Protein AF-A0A7J4KYV1-F1 (afdb_monomer_lite)

Sequence (49 aa):
MPEGRCMKCKKQVEIKNPQETSIKDGAIKAVKGVCPKCGTKVFRILGKK

Secondary structure (DSSP, 8-state):
--EEE-TTT-SEEE-EEEEEEEETTTTEEEEEEE-TTT--EEEEEEEE-

Foldseek 3Di:
DDWFQDPVVNDIADFDPWDWDADDVNQWIKTWGAGPPPRDITMGTPGGD

Structure (mmCIF, N/CA/C/O backbone):
data_AF-A0A7J4KYV1-F1
#
_entry.id   AF-A0A7J4KYV1-F1
#
loop_
_atom_site.group_PDB
_atom_site.id
_atom_site.type_symbol
_atom_site.label_atom_id
_atom_site.label_alt_id
_atom_site.label_comp_id
_atom_site.label_asym_id
_atom_site.label_entity_id
_atom_site.label_seq_id
_atom_site.pdbx_PDB_ins_code
_atom_site.Cartn_x
_atom_site.Cartn_y
_atom_site.Cartn_z
_atom_site.occupancy
_atom_site.B_iso_or_equiv
_atom_site.auth_seq_id
_atom_site.auth_comp_id
_atom_site.auth_asym_id
_atom_site.auth_atom_id
_atom_site.pdbx_PDB_model_num
ATOM 1 N N . MET A 1 1 ? 2.939 -12.259 2.768 1.00 62.62 1 MET A N 1
ATOM 2 C CA . MET A 1 1 ? 1.895 -11.518 2.022 1.00 62.62 1 MET A CA 1
ATOM 3 C C . MET A 1 1 ? 2.477 -10.171 1.599 1.00 62.62 1 MET A C 1
ATOM 5 O O . MET A 1 1 ? 3.413 -9.729 2.256 1.00 62.62 1 MET A O 1
ATOM 9 N N . PRO A 1 2 ? 2.035 -9.527 0.506 1.00 75.50 2 PRO A N 1
ATOM 10 C CA . PRO A 1 2 ? 2.618 -8.255 0.088 1.00 75.50 2 PRO A CA 1
ATOM 11 C C . PRO A 1 2 ? 2.344 -7.173 1.137 1.00 75.50 2 PRO A C 1
ATOM 13 O O . PRO A 1 2 ? 1.203 -6.800 1.398 1.00 75.50 2 PRO A O 1
ATOM 16 N N . GLU A 1 3 ? 3.403 -6.669 1.757 1.00 81.75 3 GLU A N 1
ATOM 17 C CA . GLU A 1 3 ? 3.318 -5.570 2.715 1.00 81.75 3 GLU A CA 1
ATOM 18 C C . GLU A 1 3 ? 3.291 -4.238 1.968 1.00 81.75 3 GLU A C 1
ATOM 20 O O . GLU A 1 3 ? 4.022 -4.047 1.004 1.00 81.75 3 GLU A O 1
ATOM 25 N N . GLY A 1 4 ? 2.465 -3.294 2.387 1.00 84.50 4 GLY A N 1
ATOM 26 C CA . GLY A 1 4 ? 2.358 -1.969 1.792 1.00 84.50 4 GLY A CA 1
ATOM 27 C C . GLY A 1 4 ? 2.504 -0.902 2.859 1.00 84.50 4 GLY A C 1
ATOM 28 O O . GLY A 1 4 ? 2.174 -1.111 4.025 1.00 84.50 4 GLY A O 1
ATOM 29 N N . ARG A 1 5 ? 2.970 0.284 2.475 1.00 84.12 5 ARG A N 1
ATOM 30 C CA . ARG A 1 5 ? 2.916 1.432 3.376 1.00 84.12 5 ARG A CA 1
ATOM 31 C C . ARG A 1 5 ? 1.586 2.140 3.189 1.00 84.12 5 ARG A C 1
ATOM 33 O O . ARG A 1 5 ? 1.319 2.707 2.134 1.00 84.12 5 ARG A O 1
ATOM 40 N N . CYS A 1 6 ? 0.750 2.134 4.219 1.00 86.56 6 CYS A N 1
ATOM 41 C CA . CYS A 1 6 ? -0.468 2.927 4.193 1.00 86.56 6 CYS A CA 1
ATOM 42 C C . CYS A 1 6 ? -0.111 4.390 4.461 1.00 86.56 6 CYS A C 1
ATOM 44 O O . CYS A 1 6 ? 0.340 4.716 5.557 1.00 86.56 6 CYS A O 1
ATOM 46 N N . MET A 1 7 ? -0.333 5.280 3.490 1.00 84.31 7 MET A N 1
ATOM 47 C CA . MET A 1 7 ? -0.084 6.718 3.666 1.00 84.31 7 MET A CA 1
ATOM 48 C C . MET A 1 7 ? -0.953 7.340 4.765 1.00 84.31 7 MET A C 1
ATOM 50 O O . MET A 1 7 ? -0.495 8.236 5.467 1.00 84.31 7 MET A O 1
ATOM 54 N N . LYS A 1 8 ? -2.168 6.821 4.980 1.00 85.12 8 LYS A N 1
ATOM 55 C CA . LYS A 1 8 ? -3.076 7.314 6.024 1.00 85.12 8 LYS A CA 1
ATOM 56 C C . LYS A 1 8 ? -2.627 6.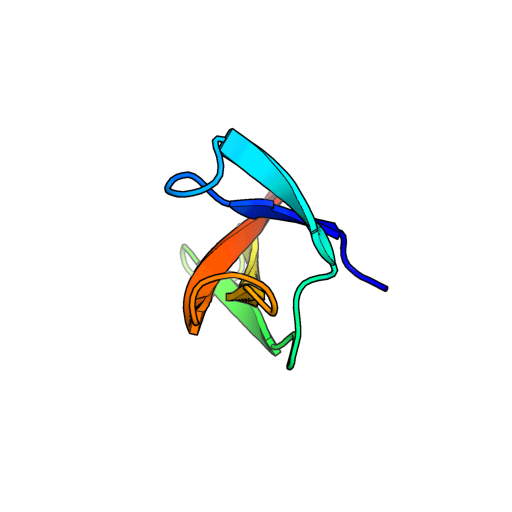896 7.426 1.00 85.12 8 LYS A C 1
ATOM 58 O O . LYS A 1 8 ? -2.626 7.703 8.343 1.00 85.12 8 LYS A O 1
ATOM 63 N N . CYS A 1 9 ? -2.197 5.644 7.586 1.00 86.31 9 CYS A N 1
ATOM 64 C CA . CYS A 1 9 ? -1.693 5.136 8.866 1.00 86.31 9 CYS A CA 1
ATOM 65 C C . CYS A 1 9 ? -0.203 5.440 9.090 1.00 86.31 9 CYS A C 1
ATOM 67 O O . CYS A 1 9 ? 0.299 5.181 10.179 1.00 86.31 9 CYS A O 1
ATOM 69 N N . LYS A 1 10 ? 0.512 5.901 8.052 1.00 85.81 10 LYS A N 1
ATOM 70 C CA . LYS A 1 10 ? 1.972 6.103 7.976 1.00 85.81 10 LYS A CA 1
ATOM 71 C C . LYS A 1 10 ? 2.824 4.904 8.421 1.00 85.81 10 LYS A C 1
ATOM 73 O O . LYS A 1 10 ? 4.027 5.055 8.631 1.00 85.81 10 LYS A O 1
ATOM 78 N N . LYS A 1 11 ? 2.224 3.716 8.496 1.00 87.06 11 LYS A N 1
ATOM 79 C CA . LYS A 1 11 ? 2.816 2.456 8.965 1.00 87.06 11 LYS A CA 1
ATOM 80 C C . LYS A 1 11 ? 2.849 1.430 7.834 1.00 87.06 11 LYS A C 1
ATOM 82 O O . LYS A 1 11 ? 2.050 1.513 6.895 1.00 87.06 11 LYS A O 1
ATOM 87 N N . GLN A 1 12 ? 3.753 0.461 7.948 1.00 85.19 12 GLN A N 1
ATOM 88 C CA . GLN A 1 12 ? 3.661 -0.771 7.173 1.00 85.19 12 GLN A CA 1
ATOM 89 C C . GLN A 1 12 ? 2.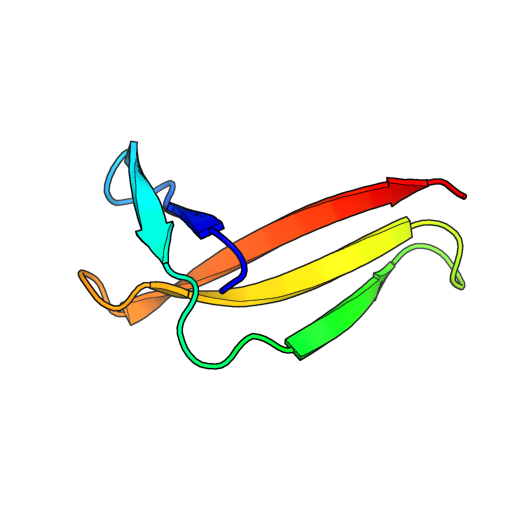443 -1.563 7.640 1.00 85.19 12 GLN A C 1
ATOM 91 O O . GLN A 1 12 ? 2.178 -1.694 8.835 1.00 85.19 12 GLN A O 1
ATOM 96 N N . VAL A 1 13 ? 1.663 -2.014 6.672 1.00 88.44 13 VAL A N 1
ATOM 97 C CA . VAL A 1 13 ? 0.482 -2.840 6.866 1.00 88.44 13 VAL A CA 1
ATOM 98 C C . VAL A 1 13 ? 0.491 -3.932 5.814 1.00 88.44 13 VAL A C 1
ATOM 100 O O . VAL A 1 13 ? 0.971 -3.737 4.699 1.00 88.44 13 VAL A O 1
ATOM 103 N N . GLU A 1 14 ? -0.074 -5.076 6.151 1.00 88.19 14 GLU A N 1
ATOM 104 C CA . GLU A 1 14 ? -0.282 -6.135 5.177 1.00 88.19 14 GLU A CA 1
ATOM 105 C C . GLU A 1 14 ? -1.378 -5.718 4.188 1.00 88.19 14 GLU A C 1
ATOM 107 O O . GLU A 1 14 ? -2.435 -5.227 4.595 1.00 88.19 14 GLU A O 1
ATOM 112 N N . ILE A 1 15 ? -1.123 -5.835 2.883 1.00 88.25 15 ILE A N 1
ATOM 113 C CA . ILE A 1 15 ? -2.109 -5.470 1.864 1.00 88.25 15 ILE A CA 1
ATOM 114 C C . ILE A 1 15 ? -3.166 -6.573 1.811 1.00 88.25 15 ILE A C 1
ATOM 116 O O . ILE A 1 15 ? -2.884 -7.701 1.413 1.00 88.25 15 ILE A O 1
ATOM 120 N N . LYS A 1 16 ? -4.405 -6.228 2.166 1.00 88.69 16 LYS A N 1
ATOM 121 C CA . LYS A 1 16 ? -5.561 -7.118 2.050 1.00 88.69 16 LYS A CA 1
ATOM 122 C C . LYS A 1 16 ? -6.090 -7.087 0.616 1.00 88.69 16 LYS A C 1
ATOM 124 O O . LYS A 1 16 ? -6.205 -6.010 0.033 1.00 88.69 16 LYS A O 1
ATOM 129 N N . ASN A 1 17 ? -6.441 -8.248 0.064 1.00 88.75 17 ASN A N 1
ATOM 130 C CA . ASN A 1 17 ? -6.847 -8.411 -1.340 1.00 88.75 17 ASN A CA 1
ATOM 131 C C . ASN A 1 17 ? -5.815 -7.839 -2.335 1.00 88.75 17 ASN A C 1
ATOM 133 O O . ASN A 1 17 ? -6.143 -6.920 -3.094 1.00 88.75 17 ASN A O 1
ATOM 137 N N . PRO A 1 18 ? -4.559 -8.323 -2.310 1.00 87.62 18 PRO A N 1
ATOM 138 C CA . PRO A 1 18 ? -3.558 -7.875 -3.260 1.00 87.62 18 PRO A CA 1
ATOM 139 C C . PRO A 1 18 ? -3.935 -8.311 -4.677 1.00 87.62 18 PRO A C 1
ATOM 141 O O . PRO A 1 18 ? -4.221 -9.475 -4.933 1.00 87.62 18 PRO A O 1
ATOM 144 N N . GLN A 1 19 ? -3.920 -7.360 -5.599 1.00 87.56 19 GLN A N 1
ATOM 145 C CA . GLN A 1 19 ? -4.085 -7.570 -7.025 1.00 87.56 19 GLN A CA 1
ATOM 146 C C . GLN A 1 19 ? -2.861 -7.009 -7.732 1.00 87.56 19 GLN A C 1
ATOM 148 O O . GLN A 1 19 ? -2.479 -5.855 -7.528 1.00 87.56 19 GLN A O 1
ATOM 153 N N . GLU A 1 20 ? -2.255 -7.815 -8.583 1.00 86.69 20 GLU A N 1
ATOM 154 C CA . GLU A 1 20 ? -1.156 -7.376 -9.428 1.00 86.69 20 GLU A CA 1
ATOM 155 C C . GLU A 1 20 ? -1.705 -6.544 -10.592 1.00 86.69 20 GLU A C 1
ATOM 157 O O . GLU A 1 20 ? -2.738 -6.853 -11.184 1.00 86.69 20 GLU A O 1
ATOM 162 N N . THR A 1 21 ? -1.041 -5.436 -10.890 1.00 85.81 21 THR A N 1
ATOM 163 C CA . THR A 1 21 ? -1.367 -4.551 -12.003 1.00 85.81 21 THR A CA 1
ATOM 164 C C . THR A 1 21 ? -0.078 -4.027 -12.605 1.00 85.81 21 THR A C 1
ATOM 166 O O . THR A 1 21 ? 0.845 -3.641 -11.889 1.00 85.81 21 THR A O 1
ATOM 169 N N . SER A 1 22 ? -0.014 -3.979 -13.927 1.00 86.69 22 SER A N 1
ATOM 170 C CA . SER A 1 22 ? 1.114 -3.375 -14.627 1.00 86.69 22 SER A CA 1
ATOM 171 C C . SER A 1 22 ? 0.768 -1.945 -15.027 1.00 86.69 22 SER A C 1
ATOM 173 O O . SER A 1 22 ? -0.358 -1.660 -15.427 1.00 86.69 22 SER A O 1
ATOM 175 N N . ILE A 1 23 ? 1.727 -1.036 -14.894 1.00 82.06 23 ILE A N 1
ATOM 176 C CA . ILE A 1 23 ? 1.608 0.386 -15.225 1.00 82.06 23 ILE A CA 1
ATOM 177 C C . ILE A 1 23 ? 2.711 0.723 -16.239 1.00 82.06 23 ILE A C 1
ATOM 179 O O . ILE A 1 23 ? 3.779 0.114 -16.195 1.00 82.06 23 ILE A O 1
ATOM 183 N N . LYS A 1 24 ? 2.467 1.680 -17.146 1.00 74.19 24 LYS A N 1
ATOM 184 C CA . LYS A 1 24 ? 3.316 1.965 -18.324 1.00 74.19 24 LYS A CA 1
ATOM 185 C C . LYS A 1 24 ? 3.527 0.730 -19.210 1.00 74.19 24 LYS A C 1
ATOM 187 O O . LYS A 1 24 ? 4.626 0.196 -19.234 1.00 74.19 24 LYS A O 1
ATOM 192 N N . ASP A 1 25 ? 2.479 0.287 -19.905 1.00 78.44 25 ASP A N 1
ATOM 193 C CA . ASP A 1 25 ? 2.575 -0.755 -20.946 1.00 78.44 25 ASP A CA 1
ATOM 194 C C . ASP A 1 25 ? 3.389 -1.993 -20.508 1.00 78.44 25 ASP A C 1
ATOM 196 O O . ASP A 1 25 ? 4.347 -2.419 -21.142 1.00 78.44 25 ASP A O 1
ATOM 200 N N . GLY A 1 26 ? 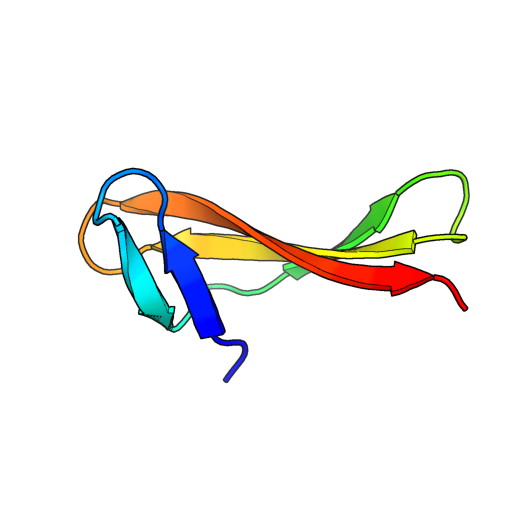3.106 -2.509 -19.306 1.00 76.19 26 GLY A N 1
ATOM 201 C CA . GLY A 1 26 ? 3.833 -3.665 -18.766 1.00 76.19 26 GLY A CA 1
ATOM 202 C C . GLY A 1 26 ? 5.202 -3.378 -18.131 1.00 76.19 26 GLY A C 1
ATOM 203 O O . G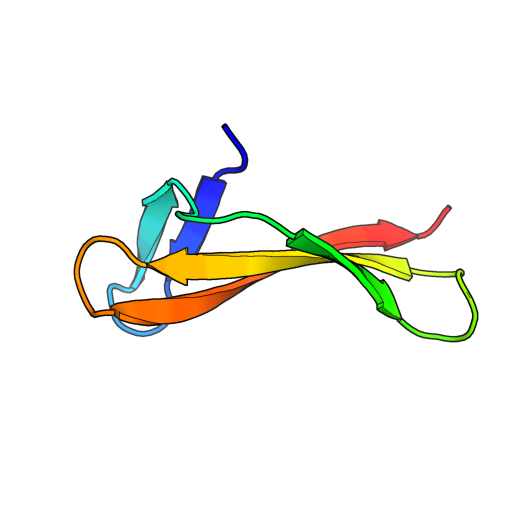LY A 1 26 ? 5.721 -4.247 -17.433 1.00 76.19 26 GLY A O 1
ATOM 204 N N . ALA A 1 27 ? 5.777 -2.183 -18.298 1.00 82.00 27 ALA A N 1
ATOM 205 C CA . ALA A 1 27 ? 7.138 -1.866 -17.858 1.00 82.00 27 ALA A CA 1
ATOM 206 C C . ALA A 1 27 ? 7.305 -1.791 -16.332 1.00 82.00 27 ALA A C 1
ATOM 208 O O . ALA A 1 27 ? 8.401 -2.018 -15.823 1.00 82.00 27 ALA A O 1
ATOM 209 N N . ILE A 1 28 ? 6.249 -1.451 -15.587 1.00 84.81 28 ILE A N 1
ATOM 210 C CA . ILE A 1 28 ? 6.281 -1.349 -14.123 1.00 84.81 28 ILE A CA 1
ATOM 211 C C . ILE A 1 28 ? 5.240 -2.291 -13.537 1.00 84.81 28 ILE A C 1
ATOM 213 O O . ILE A 1 28 ? 4.050 -2.139 -13.807 1.00 84.81 28 ILE A O 1
ATOM 217 N N . LYS A 1 29 ? 5.660 -3.211 -12.665 1.00 87.75 29 LYS A N 1
ATOM 218 C CA . LYS A 1 29 ? 4.722 -4.014 -11.872 1.00 87.75 29 LYS A CA 1
ATOM 219 C C . LYS A 1 29 ? 4.345 -3.280 -10.593 1.00 87.75 29 LYS A C 1
ATOM 221 O O . LYS A 1 29 ? 5.198 -2.725 -9.898 1.00 87.75 29 LYS A O 1
ATOM 226 N N . ALA A 1 30 ? 3.069 -3.311 -10.253 1.00 87.88 30 ALA A N 1
ATOM 227 C CA . ALA A 1 30 ? 2.535 -2.802 -9.005 1.00 87.88 30 ALA A CA 1
ATOM 228 C C . ALA A 1 30 ? 1.528 -3.789 -8.411 1.00 87.88 30 ALA A C 1
ATOM 230 O O . ALA A 1 30 ? 0.883 -4.558 -9.112 1.00 87.88 30 ALA A O 1
ATOM 231 N N . VAL A 1 31 ? 1.375 -3.748 -7.097 1.00 89.00 31 VAL A N 1
ATOM 232 C CA . VAL A 1 31 ? 0.356 -4.475 -6.349 1.00 89.00 31 VAL A CA 1
ATOM 233 C C . VAL A 1 31 ? -0.579 -3.440 -5.758 1.00 89.00 31 VAL A C 1
ATOM 235 O O . VAL A 1 31 ? -0.155 -2.583 -4.984 1.00 89.00 31 VAL A O 1
ATOM 238 N N . LYS A 1 32 ? -1.851 -3.502 -6.126 1.00 88.31 32 LYS A N 1
ATOM 239 C CA . LYS A 1 32 ? -2.928 -2.728 -5.508 1.00 88.31 32 LYS A CA 1
ATOM 240 C C . LYS A 1 32 ? -3.636 -3.596 -4.474 1.00 88.31 32 LYS A C 1
ATOM 242 O O . LYS A 1 32 ? -3.724 -4.802 -4.638 1.00 88.31 32 LYS A O 1
ATOM 247 N N . GLY A 1 33 ? -4.176 -3.000 -3.427 1.00 90.94 33 GLY A N 1
ATOM 248 C CA . GLY A 1 33 ? -5.063 -3.686 -2.494 1.00 90.94 33 GLY A CA 1
ATOM 249 C C . GLY A 1 33 ? -5.598 -2.727 -1.443 1.00 90.94 33 GLY A C 1
ATOM 250 O O . GLY A 1 33 ? -5.715 -1.529 -1.700 1.00 90.94 33 GLY A O 1
ATOM 251 N N . VAL A 1 34 ? -5.951 -3.235 -0.267 1.00 90.81 34 VAL A N 1
ATOM 252 C CA . VAL A 1 3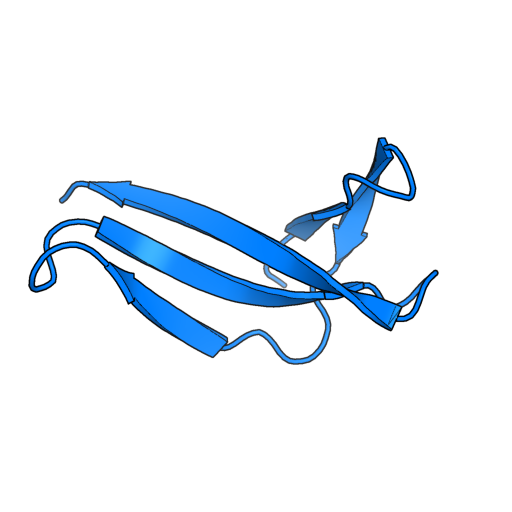4 ? -6.691 -2.488 0.758 1.00 90.81 34 VAL A CA 1
ATOM 253 C C . VAL A 1 34 ? -5.998 -2.578 2.114 1.00 90.81 34 VAL A C 1
ATOM 255 O O . VAL A 1 34 ? -5.542 -3.638 2.532 1.00 90.81 34 VAL A O 1
ATOM 258 N N . CYS A 1 35 ? -5.924 -1.453 2.824 1.00 89.75 35 CYS A N 1
ATOM 259 C CA . CYS A 1 35 ? -5.391 -1.400 4.176 1.00 89.75 35 CYS A CA 1
ATOM 260 C C . CYS A 1 35 ? -6.405 -2.026 5.149 1.00 89.75 35 CYS A C 1
ATOM 262 O O . CYS A 1 35 ? -7.508 -1.489 5.277 1.00 89.75 35 CYS A O 1
ATOM 264 N N . PRO A 1 36 ? -6.049 -3.077 5.907 1.00 88.00 36 PRO A N 1
ATOM 265 C CA . PRO A 1 36 ? -6.959 -3.709 6.860 1.00 88.00 36 PRO A CA 1
ATOM 266 C C . PRO A 1 36 ? -7.292 -2.815 8.064 1.00 88.00 36 PRO A C 1
ATOM 268 O O . PRO A 1 36 ? -8.281 -3.063 8.739 1.00 88.00 36 PRO A O 1
ATOM 271 N N . LYS A 1 37 ? -6.493 -1.770 8.334 1.00 87.94 37 LYS A N 1
ATOM 272 C CA . LYS A 1 37 ? -6.712 -0.857 9.471 1.00 87.94 37 LYS A CA 1
ATOM 273 C C . LYS A 1 37 ? -7.671 0.290 9.174 1.00 87.94 37 LYS A C 1
ATOM 275 O O . LYS A 1 37 ? -8.418 0.694 10.050 1.00 87.94 37 LYS A O 1
ATOM 280 N N . CYS A 1 38 ? -7.602 0.868 7.976 1.00 88.94 38 CYS A N 1
ATOM 281 C CA . CYS A 1 38 ? -8.354 2.084 7.641 1.00 88.94 38 CYS A CA 1
ATOM 282 C C . CYS A 1 38 ? -9.207 1.962 6.373 1.00 88.94 38 CYS A C 1
ATOM 284 O O . CYS A 1 38 ? -9.781 2.959 5.941 1.00 88.94 38 CYS A O 1
ATOM 286 N N . GLY A 1 39 ? -9.223 0.795 5.720 1.00 86.00 39 GLY A N 1
ATOM 287 C CA . GLY A 1 39 ? -9.992 0.542 4.497 1.00 86.00 39 GLY A CA 1
ATOM 288 C C . GLY A 1 39 ? -9.515 1.312 3.262 1.00 86.00 39 GLY A C 1
ATOM 289 O O . GLY A 1 39 ? -10.110 1.209 2.196 1.00 86.00 39 GLY A O 1
ATOM 290 N N . THR A 1 40 ? -8.443 2.101 3.373 1.00 88.81 40 THR A N 1
ATOM 291 C CA . THR A 1 40 ? -7.923 2.898 2.254 1.00 88.81 40 THR A CA 1
ATOM 292 C C . THR A 1 40 ? -7.185 2.009 1.255 1.00 88.81 40 THR A C 1
ATOM 294 O O . THR A 1 40 ? -6.507 1.059 1.653 1.00 88.81 40 THR A O 1
ATOM 297 N N . LYS A 1 41 ? -7.288 2.325 -0.040 1.00 87.50 41 LYS A N 1
ATOM 298 C CA . LYS A 1 41 ? -6.539 1.630 -1.094 1.00 87.50 41 LYS A CA 1
ATOM 299 C C . LYS A 1 41 ? -5.038 1.852 -0.896 1.00 87.50 41 LYS A C 1
ATOM 301 O O . LYS A 1 41 ? -4.593 2.982 -0.709 1.00 87.50 41 LYS A O 1
ATOM 306 N N . VAL A 1 42 ? -4.271 0.770 -0.923 1.00 88.31 42 VAL A N 1
ATOM 307 C CA . VAL A 1 42 ? -2.808 0.773 -0.817 1.00 88.31 42 VAL A CA 1
ATOM 308 C C . VAL A 1 42 ? -2.235 0.273 -2.127 1.00 88.31 42 VAL A C 1
ATOM 310 O O . VAL A 1 42 ? -2.776 -0.649 -2.733 1.00 88.31 42 VAL A O 1
ATOM 313 N N . PHE A 1 43 ? -1.127 0.870 -2.545 1.00 86.69 43 PHE A N 1
ATOM 314 C CA . PHE A 1 43 ? -0.412 0.481 -3.749 1.00 86.69 43 PHE A CA 1
ATOM 315 C C . PHE A 1 43 ? 1.062 0.299 -3.397 1.00 86.69 43 PHE A C 1
ATOM 317 O O . PHE A 1 43 ? 1.640 1.125 -2.689 1.00 86.69 43 PHE A O 1
ATOM 324 N N . ARG A 1 44 ? 1.671 -0.783 -3.876 1.00 84.62 44 ARG A N 1
ATOM 325 C CA . ARG A 1 44 ? 3.105 -1.051 -3.775 1.00 84.62 44 ARG A CA 1
ATOM 326 C C . ARG A 1 44 ? 3.661 -1.261 -5.169 1.00 84.62 44 ARG A C 1
ATOM 328 O O . ARG A 1 44 ? 3.246 -2.174 -5.867 1.00 84.62 44 ARG A O 1
ATOM 335 N N . ILE A 1 45 ? 4.612 -0.430 -5.564 1.00 86.19 45 ILE A N 1
ATOM 336 C CA . ILE A 1 45 ? 5.331 -0.601 -6.824 1.00 86.19 45 ILE A CA 1
ATOM 337 C C . ILE A 1 45 ? 6.413 -1.660 -6.580 1.00 86.19 45 ILE A C 1
ATOM 339 O O . ILE A 1 45 ? 7.190 -1.529 -5.636 1.00 86.19 45 ILE A O 1
ATOM 343 N N . LEU A 1 46 ? 6.421 -2.731 -7.373 1.00 81.56 46 LEU A N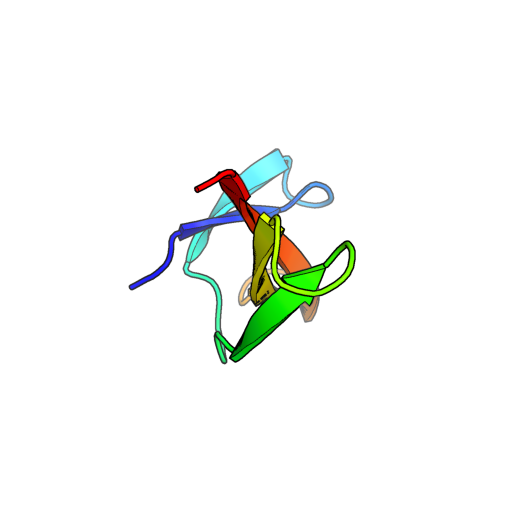 1
ATOM 344 C CA . LEU A 1 46 ? 7.396 -3.823 -7.271 1.00 81.56 46 LEU A CA 1
ATOM 345 C C . LEU A 1 46 ? 8.708 -3.493 -7.998 1.00 81.56 46 LEU A C 1
ATOM 347 O O . LEU A 1 46 ? 9.750 -4.002 -7.609 1.00 81.56 46 LEU A O 1
ATOM 351 N N . GLY A 1 47 ? 8.671 -2.613 -9.001 1.00 71.19 47 GLY A N 1
ATOM 352 C CA . GLY A 1 47 ? 9.848 -2.161 -9.748 1.00 71.19 47 GLY A CA 1
ATOM 353 C C . GLY A 1 47 ? 9.665 -2.263 -11.261 1.00 71.19 47 GLY A C 1
ATOM 354 O O . GLY A 1 47 ? 8.659 -2.796 -11.743 1.00 71.19 47 GLY A O 1
ATOM 355 N N . LYS A 1 48 ? 10.630 -1.705 -12.000 1.00 56.97 48 LYS A N 1
ATOM 356 C CA . LYS A 1 48 ? 10.781 -1.917 -13.445 1.00 56.97 48 LYS A CA 1
ATOM 357 C C . LYS A 1 48 ? 11.507 -3.237 -13.687 1.00 56.97 48 LYS A C 1
ATOM 359 O O . LYS A 1 48 ? 12.415 -3.561 -12.924 1.00 56.97 48 LYS A O 1
ATOM 364 N N . LYS A 1 49 ? 11.091 -3.966 -14.721 1.00 53.53 49 LYS A N 1
ATOM 365 C CA . LYS A 1 49 ? 11.952 -4.985 -15.327 1.00 53.53 49 LYS A CA 1
ATOM 366 C C . LYS A 1 49 ? 13.097 -4.299 -16.070 1.00 53.53 49 LYS A C 1
ATOM 368 O O . LYS A 1 49 ? 12.853 -3.183 -16.585 1.00 53.53 49 LYS A O 1
#

pLDDT: mean 83.75, std 7.9, range [53.53, 90.94]

Radius of gyration: 10.78 Å; chains: 1; bounding box: 22×19×30 Å